Protein AF-A0A2Z6MH81-F1 (afdb_monomer_lite)

pLDDT: mean 72.58, std 14.64, range [44.16, 92.31]

Sequence (126 aa):
MNTMLGECQVLLHDFILQAQLSDTWIWRLDPVSGYSVRGAYQLLTSHPSDPLDAALDLIWHKQVPLKVSIFAWRLLRDRLPTKTNLAIRGIITSEAQALRGWMRRHGDGSTLIYFMQYLWFSLVIR

Organism: Trifolium subterraneum (NCBI:txid3900)

InterPro domains:
  IPR026960 Reverse transcriptase zinc-binding domain [PF13966] (35-94)

Foldseek 3Di:
DVPVVVVVCVVCVPPDDDVVDDDDDADPQDRPVGDDPVSVVCVVPVDDQDPVNVVLCVLPDPLHPPVSSVVVVCVVVVNPPDPQSCVVVVNDDDPVVVVVVVCVVPPDPVPVVVVVVVVVVVRPPD

Secondary structure (DSSP, 8-state):
--HHHHHHHHHTTT----TTS------TT-TTT---HHHHHHHHH-S---HHHHHHHHHT-TTS-HHHHHHHHHHHTT-S--HHHHHHTTSS-STHHHHHHHHHHH--THHHHHHHHHHHHHHH--

Radius of gyration: 23.56 Å; chains: 1; bounding box: 48×25×71 Å

Structure (mmCIF, N/CA/C/O backbone):
data_AF-A0A2Z6MH81-F1
#
_entry.id   AF-A0A2Z6MH81-F1
#
loop_
_atom_site.group_PDB
_atom_site.id
_atom_site.type_symbol
_atom_site.label_atom_id
_atom_site.label_alt_id
_atom_site.label_comp_id
_atom_site.label_asym_id
_atom_site.label_entity_id
_atom_site.label_seq_id
_atom_site.pdbx_PDB_ins_code
_atom_site.Cartn_x
_atom_site.Cartn_y
_atom_site.Cartn_z
_atom_site.occupancy
_atom_site.B_iso_or_equiv
_atom_site.auth_seq_id
_atom_site.auth_comp_id
_atom_site.auth_asym_id
_atom_site.auth_atom_id
_atom_site.pdbx_PDB_model_num
ATOM 1 N N . MET A 1 1 ? 18.105 -9.583 25.198 1.00 51.94 1 MET A N 1
ATOM 2 C CA . MET A 1 1 ? 16.802 -9.585 25.900 1.00 51.94 1 MET A CA 1
ATOM 3 C C . MET A 1 1 ? 16.568 -8.307 26.716 1.00 51.94 1 MET A C 1
ATOM 5 O O . ME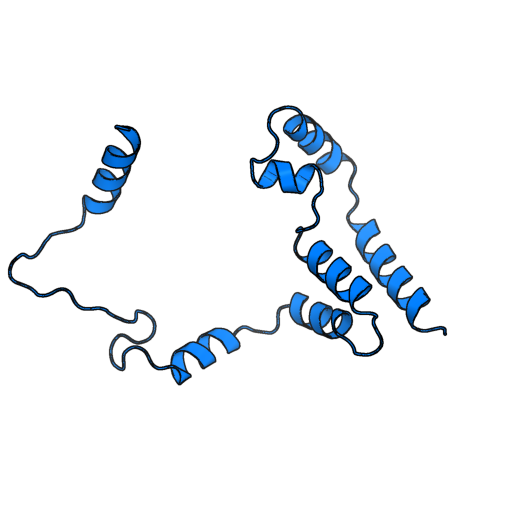T A 1 1 ? 15.437 -7.855 26.745 1.00 51.94 1 MET A O 1
ATOM 9 N N . ASN A 1 2 ? 17.604 -7.663 27.279 1.00 58.44 2 ASN A N 1
ATOM 10 C CA . ASN A 1 2 ? 17.464 -6.406 28.046 1.00 58.44 2 ASN A CA 1
ATOM 11 C C . ASN A 1 2 ? 17.321 -5.114 27.210 1.00 58.44 2 ASN A C 1
ATOM 13 O O . ASN A 1 2 ? 16.940 -4.085 27.752 1.00 58.44 2 ASN A O 1
ATOM 17 N N . THR A 1 3 ? 17.606 -5.143 25.905 1.00 64.75 3 THR A N 1
ATOM 18 C CA . THR A 1 3 ? 17.544 -3.958 25.025 1.00 64.75 3 THR A CA 1
ATOM 19 C C . THR A 1 3 ? 16.115 -3.496 24.737 1.00 64.75 3 THR A C 1
ATOM 21 O O . THR A 1 3 ? 15.828 -2.310 24.844 1.00 64.75 3 THR A O 1
ATOM 24 N N . MET A 1 4 ? 15.195 -4.428 24.473 1.00 68.44 4 MET A N 1
ATOM 25 C CA . MET A 1 4 ? 13.793 -4.095 24.168 1.00 68.44 4 MET A CA 1
ATOM 26 C C . MET A 1 4 ? 13.067 -3.471 25.370 1.00 68.44 4 MET A C 1
ATOM 28 O O . MET A 1 4 ? 12.189 -2.634 25.198 1.00 68.44 4 MET A O 1
ATOM 32 N N . LEU A 1 5 ? 13.451 -3.848 26.596 1.00 71.81 5 LEU A N 1
ATOM 33 C CA . LEU A 1 5 ? 12.865 -3.292 27.818 1.00 71.81 5 LEU A CA 1
ATOM 34 C C . LEU A 1 5 ? 13.245 -1.814 28.005 1.00 71.81 5 LEU A C 1
ATOM 36 O O . LEU A 1 5 ? 12.391 -1.010 28.366 1.00 71.81 5 LEU A O 1
ATOM 40 N N . GLY A 1 6 ? 14.499 -1.454 27.703 1.00 77.75 6 GLY A N 1
ATOM 41 C CA . GLY A 1 6 ? 14.964 -0.066 27.752 1.00 77.75 6 GLY A CA 1
ATOM 42 C C . GLY A 1 6 ? 14.290 0.821 26.703 1.00 77.75 6 GLY A C 1
ATOM 43 O O . GLY A 1 6 ? 13.904 1.945 27.006 1.00 77.75 6 GLY A O 1
ATOM 44 N N . GLU A 1 7 ? 14.070 0.298 25.494 1.00 76.75 7 GLU A N 1
ATOM 45 C CA . GLU A 1 7 ? 13.350 1.012 24.429 1.00 76.75 7 GLU A CA 1
ATOM 46 C C . GLU A 1 7 ? 11.884 1.277 24.805 1.00 76.75 7 GLU A C 1
ATOM 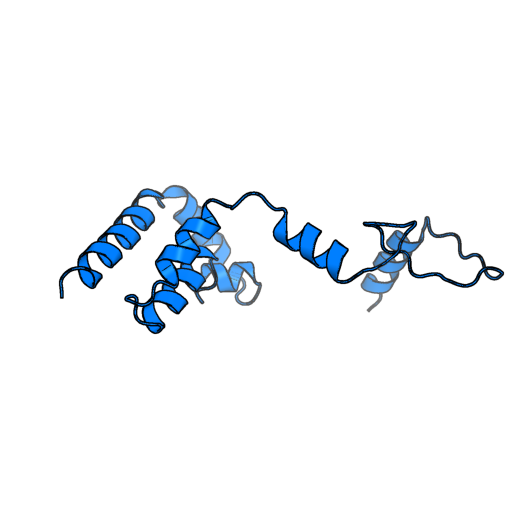48 O O . GLU A 1 7 ? 11.400 2.399 24.654 1.00 76.75 7 GLU A O 1
ATOM 53 N N . CYS A 1 8 ? 11.189 0.286 25.377 1.00 72.81 8 CYS A N 1
ATOM 54 C CA . CYS A 1 8 ? 9.826 0.472 25.881 1.00 72.81 8 CYS A CA 1
ATOM 55 C C . CYS A 1 8 ? 9.757 1.511 27.009 1.00 72.81 8 CYS A C 1
ATOM 57 O O . CYS A 1 8 ? 8.812 2.294 27.069 1.00 72.81 8 CYS A O 1
ATOM 59 N N . GLN A 1 9 ? 10.759 1.544 27.890 1.00 76.06 9 GLN A N 1
ATOM 60 C CA . GLN A 1 9 ? 10.807 2.478 29.014 1.00 76.06 9 GLN A CA 1
ATOM 61 C C . GLN A 1 9 ? 10.965 3.936 28.554 1.00 76.06 9 GLN A C 1
ATOM 63 O O . GLN A 1 9 ? 10.364 4.827 29.147 1.00 76.06 9 GLN A O 1
ATOM 68 N N . VAL A 1 10 ? 11.706 4.175 27.467 1.00 81.19 10 VAL A N 1
ATOM 69 C CA . VAL A 1 10 ? 11.809 5.503 26.835 1.00 81.19 10 VAL A CA 1
ATOM 70 C C . VAL A 1 10 ? 10.479 5.920 26.204 1.00 81.19 10 VAL A C 1
ATOM 72 O O . VAL A 1 10 ? 10.062 7.062 26.364 1.00 81.19 10 VAL A O 1
ATOM 75 N N . LEU A 1 11 ? 9.783 5.003 25.526 1.00 78.25 11 LEU A N 1
ATOM 76 C CA . LEU A 1 11 ? 8.504 5.304 24.867 1.00 78.25 11 LEU A CA 1
ATOM 77 C C . LEU A 1 11 ? 7.368 5.616 25.851 1.00 78.25 11 LEU A C 1
ATOM 79 O O . LEU A 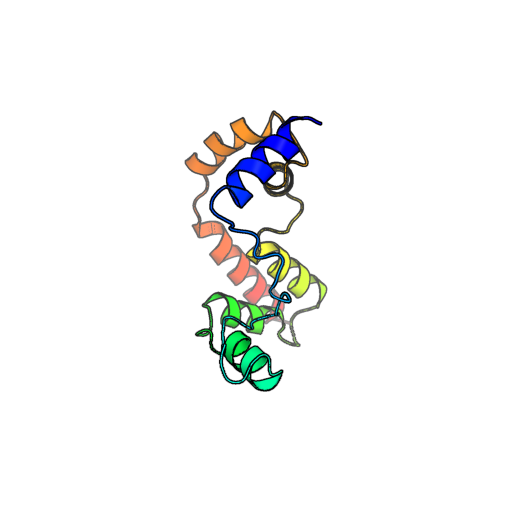1 11 ? 6.442 6.344 25.501 1.00 78.25 11 LEU A O 1
ATOM 83 N N . LEU A 1 12 ? 7.430 5.066 27.064 1.00 79.38 12 LEU A N 1
ATOM 84 C CA . LEU A 1 12 ? 6.408 5.238 28.100 1.00 79.38 12 LEU A CA 1
ATOM 85 C C . LEU A 1 12 ? 6.755 6.321 29.128 1.00 79.38 12 LEU A C 1
ATOM 87 O O . LEU A 1 12 ? 5.956 6.561 30.029 1.00 79.38 12 LEU A O 1
ATOM 91 N N . HIS A 1 13 ? 7.913 6.978 29.005 1.00 78.25 13 HIS A N 1
ATOM 92 C CA . HIS A 1 13 ? 8.393 7.957 29.984 1.00 78.25 13 HIS A CA 1
ATOM 93 C C . HIS A 1 13 ? 7.400 9.112 30.210 1.00 78.25 13 HIS A C 1
ATOM 95 O O . HIS A 1 13 ? 7.220 9.563 31.339 1.00 78.25 13 HIS A O 1
ATOM 101 N N . ASP A 1 14 ? 6.701 9.530 29.153 1.00 79.56 14 ASP A N 1
ATOM 102 C CA . ASP A 1 14 ? 5.743 10.639 29.202 1.00 79.56 14 ASP A CA 1
ATOM 103 C C . ASP A 1 14 ? 4.283 10.160 29.342 1.00 79.56 14 ASP A C 1
ATOM 105 O O . ASP A 1 14 ? 3.345 10.958 29.290 1.00 79.56 14 ASP A O 1
ATOM 109 N N . PHE A 1 15 ? 4.065 8.851 29.516 1.00 78.12 15 PHE A N 1
ATOM 110 C CA . PHE A 1 15 ? 2.733 8.272 29.646 1.00 78.12 15 PHE A CA 1
ATOM 111 C C . PHE A 1 15 ? 2.321 8.180 31.119 1.00 78.12 15 PHE A C 1
ATOM 113 O O . PHE A 1 15 ? 2.825 7.357 31.882 1.00 78.12 15 PHE A O 1
ATOM 120 N N . ILE A 1 16 ? 1.364 9.010 31.530 1.00 78.31 16 ILE A N 1
ATOM 121 C CA . ILE A 1 16 ? 0.797 8.965 32.882 1.00 78.31 16 ILE A CA 1
ATOM 122 C C . ILE A 1 16 ? -0.374 7.975 32.888 1.00 78.31 16 ILE A C 1
ATOM 124 O O . ILE A 1 16 ? -1.448 8.266 32.366 1.00 78.31 16 ILE A O 1
ATOM 128 N N . LEU A 1 17 ? -0.176 6.807 33.504 1.00 76.25 17 LEU A N 1
ATOM 129 C CA . LEU A 1 17 ? -1.236 5.816 33.719 1.00 76.25 17 LEU A CA 1
ATOM 130 C C . LEU A 1 17 ? -2.264 6.339 34.730 1.00 76.25 17 LEU A C 1
ATOM 132 O O . LEU A 1 17 ? -1.958 6.537 35.906 1.00 76.25 17 LEU A O 1
ATOM 136 N N . GLN A 1 18 ? -3.506 6.519 34.287 1.00 81.06 18 GLN A N 1
ATOM 137 C CA . GLN A 1 18 ? -4.616 6.923 35.147 1.00 81.06 18 GLN A CA 1
ATOM 138 C C . GLN A 1 18 ? -5.443 5.695 35.542 1.00 81.06 18 GLN A C 1
ATOM 140 O O . GLN A 1 18 ? -6.405 5.343 34.873 1.00 81.06 18 GLN A O 1
ATOM 145 N N . ALA A 1 19 ? -5.096 5.058 36.667 1.00 80.38 19 ALA A N 1
ATOM 146 C CA . ALA A 1 19 ? -5.710 3.801 37.129 1.00 80.38 19 ALA A CA 1
ATOM 147 C C . ALA A 1 19 ? -7.232 3.865 37.393 1.00 80.38 19 ALA A C 1
ATOM 149 O O . ALA A 1 19 ? -7.869 2.834 37.590 1.00 80.38 19 ALA A O 1
ATOM 150 N N . GLN A 1 20 ? -7.811 5.067 37.434 1.00 86.38 20 GLN A N 1
ATOM 151 C CA . GLN A 1 20 ? -9.238 5.299 37.679 1.00 86.38 20 GLN A CA 1
ATOM 152 C C . GLN A 1 20 ? -10.042 5.571 36.400 1.00 86.38 20 GLN A C 1
ATOM 154 O O . GLN A 1 20 ? -11.261 5.716 36.474 1.00 86.38 20 GLN A O 1
ATOM 159 N N . LEU A 1 21 ? -9.386 5.656 35.240 1.00 84.62 21 LEU A N 1
ATOM 160 C CA . LEU A 1 21 ? -10.035 5.902 33.958 1.00 84.62 21 LEU A CA 1
ATOM 161 C C . LEU A 1 21 ? -9.964 4.648 33.093 1.00 84.62 21 LEU A C 1
ATOM 163 O O . LEU A 1 21 ? -8.931 3.991 33.007 1.00 84.62 21 LEU A O 1
ATOM 167 N N . SER A 1 22 ? -11.086 4.314 32.459 1.00 86.44 22 SER A N 1
ATOM 168 C CA . SER A 1 22 ? -11.114 3.257 31.454 1.00 86.44 22 SER A CA 1
ATOM 169 C C . SER A 1 22 ? -10.449 3.757 30.179 1.00 86.44 22 SER A C 1
ATOM 171 O O . SER A 1 22 ? -10.765 4.851 29.703 1.00 86.44 22 SER A O 1
ATOM 173 N N . ASP A 1 23 ? -9.607 2.919 29.585 1.00 86.81 23 ASP A N 1
ATOM 174 C CA . ASP A 1 23 ? -9.051 3.180 28.264 1.00 86.81 23 ASP A CA 1
ATOM 175 C C . ASP A 1 23 ? -10.172 3.292 27.224 1.00 86.81 23 ASP A C 1
ATOM 177 O O . ASP A 1 23 ? -11.156 2.543 27.250 1.00 86.81 23 ASP A O 1
ATOM 181 N N . THR A 1 24 ? -10.018 4.235 26.295 1.00 84.31 24 THR A N 1
ATOM 182 C CA . THR A 1 24 ? -10.949 4.435 25.180 1.00 84.31 24 THR A CA 1
ATOM 183 C C . THR A 1 24 ? -10.197 4.481 23.857 1.00 84.31 24 THR A C 1
ATOM 185 O O . THR A 1 24 ? -9.131 5.083 23.733 1.00 84.31 24 THR A O 1
ATOM 188 N N . TRP A 1 25 ? -10.759 3.822 22.843 1.00 85.56 25 TRP A N 1
ATOM 189 C CA . TRP A 1 25 ? -10.221 3.850 21.488 1.00 85.56 25 TRP A CA 1
ATOM 190 C C . TRP A 1 25 ? -10.733 5.088 20.765 1.00 85.56 25 TRP A C 1
ATOM 192 O O . TRP A 1 25 ? -11.931 5.215 20.515 1.00 85.56 25 TRP A O 1
ATOM 202 N N . ILE A 1 26 ? -9.820 5.985 20.400 1.00 89.31 26 ILE A N 1
ATOM 203 C CA . ILE A 1 26 ? -10.154 7.202 19.660 1.00 89.31 26 ILE A CA 1
ATOM 204 C C . ILE A 1 26 ? -9.677 7.055 18.221 1.00 89.31 26 ILE A C 1
ATOM 206 O O . ILE A 1 26 ? -8.496 6.823 17.946 1.00 89.31 26 ILE A O 1
ATOM 210 N N . TRP A 1 27 ? -10.598 7.245 17.280 1.00 91.25 27 TRP A N 1
ATOM 211 C CA . TRP A 1 27 ? -10.244 7.385 15.877 1.00 91.25 27 TRP A CA 1
ATOM 212 C C . TRP A 1 27 ? -9.680 8.787 15.639 1.00 91.25 27 TRP A C 1
ATOM 214 O O . TRP A 1 27 ? -10.420 9.761 15.576 1.00 91.25 27 TRP A O 1
ATOM 224 N N . ARG A 1 28 ? -8.354 8.914 15.516 1.00 86.88 28 ARG A N 1
ATOM 225 C CA . ARG A 1 28 ? -7.678 10.227 15.423 1.00 86.88 28 ARG A CA 1
ATOM 226 C C . ARG A 1 28 ? -8.140 11.100 14.253 1.00 86.88 28 ARG A C 1
ATOM 228 O O . ARG A 1 28 ? -7.969 12.312 14.311 1.00 86.88 28 ARG A O 1
ATOM 235 N N . LEU A 1 29 ? -8.668 10.487 13.197 1.00 85.00 29 LEU A N 1
ATOM 236 C CA . LEU A 1 29 ? -9.121 11.188 11.994 1.00 85.00 29 LEU A CA 1
ATOM 237 C C . LEU A 1 29 ? -10.496 11.845 12.182 1.00 85.00 29 LEU A C 1
ATOM 239 O O . LEU A 1 29 ? -10.789 12.818 11.499 1.00 85.00 29 LEU A O 1
ATOM 243 N N . ASP A 1 30 ? -11.312 11.334 13.106 1.00 87.06 30 ASP A N 1
ATOM 244 C CA . ASP A 1 30 ? -12.538 11.986 13.561 1.00 87.06 30 ASP A CA 1
ATOM 245 C C . ASP A 1 30 ? -12.811 11.594 15.025 1.00 87.06 30 ASP A C 1
ATOM 247 O O . ASP A 1 30 ? -13.462 10.580 15.296 1.00 87.06 30 ASP A O 1
ATOM 251 N N . PRO A 1 31 ? -12.287 12.373 15.988 1.00 86.44 31 PRO A N 1
ATOM 252 C CA . PRO A 1 31 ? -12.443 12.078 17.409 1.00 86.44 31 PRO A CA 1
ATOM 253 C C . PRO A 1 31 ? -13.883 12.217 17.918 1.00 86.44 31 PRO A C 1
ATOM 255 O O . PRO A 1 31 ? -14.174 11.749 19.014 1.00 86.44 31 PRO A O 1
ATOM 258 N N . VAL A 1 32 ? -14.761 12.890 17.161 1.00 87.38 32 VAL A N 1
ATOM 259 C CA . VAL A 1 32 ? -16.122 13.235 17.592 1.00 87.38 32 VAL A CA 1
ATOM 260 C C . VAL A 1 32 ? -17.126 12.218 17.066 1.00 87.38 32 VAL A C 1
ATOM 262 O O . VAL A 1 32 ? -17.924 11.695 17.839 1.00 87.38 32 VAL A O 1
ATOM 265 N N . SER A 1 33 ? -17.092 11.920 15.763 1.00 87.25 33 SER A N 1
ATOM 266 C CA . SER A 1 33 ? -17.987 10.927 15.157 1.00 87.25 33 SER A CA 1
ATOM 267 C C . SER A 1 33 ? -17.430 9.499 15.225 1.00 87.25 33 SER A C 1
ATOM 269 O O . SER A 1 33 ? -18.179 8.531 15.086 1.00 87.25 33 SER A O 1
ATOM 271 N N . GLY A 1 34 ? -16.130 9.359 15.505 1.00 90.44 34 GLY A N 1
ATOM 272 C CA . GLY A 1 34 ? -15.446 8.082 15.640 1.00 90.44 34 GLY A CA 1
ATOM 273 C C . GLY A 1 34 ? -15.105 7.433 14.299 1.00 90.44 34 GLY A C 1
ATOM 274 O O . GLY A 1 34 ? -15.036 8.064 13.242 1.00 90.44 34 GLY A O 1
ATOM 275 N N . TYR A 1 35 ? -14.841 6.127 14.338 1.00 89.50 35 TYR A N 1
ATOM 276 C CA . TYR A 1 35 ? -14.572 5.366 13.124 1.00 89.50 35 TYR A CA 1
ATOM 277 C C . TYR A 1 35 ? -15.866 5.146 12.333 1.00 89.50 35 TYR A C 1
ATOM 279 O O . TYR A 1 35 ? -16.821 4.551 12.828 1.00 89.50 35 TYR A O 1
ATOM 287 N N . SER A 1 36 ? -15.856 5.531 11.058 1.00 92.31 36 SER A N 1
ATOM 288 C CA . SER A 1 36 ? -16.857 5.098 10.089 1.00 92.31 36 SER A CA 1
ATOM 289 C C . SER A 1 36 ? -16.177 4.550 8.839 1.00 92.31 36 SER A C 1
ATOM 291 O O . SER A 1 36 ? -15.183 5.098 8.357 1.00 92.31 36 SER A O 1
ATOM 293 N N . VAL A 1 37 ? -16.747 3.483 8.271 1.00 90.69 37 VAL A N 1
ATOM 294 C CA . VAL A 1 37 ? -16.251 2.876 7.023 1.00 90.69 37 VAL A CA 1
ATOM 295 C C . VAL A 1 37 ? -16.225 3.910 5.896 1.00 90.69 37 VAL A C 1
ATOM 297 O O . VAL A 1 37 ? -15.258 3.989 5.144 1.00 90.69 37 VAL A O 1
ATOM 300 N N . ARG A 1 38 ? -17.263 4.751 5.818 1.00 90.69 38 ARG A N 1
ATOM 301 C CA . ARG A 1 38 ? -17.372 5.822 4.824 1.00 90.69 38 ARG A CA 1
ATOM 302 C C . ARG A 1 38 ? -16.252 6.855 4.966 1.00 90.69 38 ARG A C 1
ATOM 304 O O . ARG A 1 38 ? -15.614 7.166 3.967 1.00 90.69 38 ARG A O 1
ATOM 311 N N . GLY A 1 39 ? -16.012 7.366 6.176 1.00 88.00 39 GLY A N 1
ATOM 312 C CA . GLY A 1 39 ? -14.961 8.357 6.423 1.00 88.00 39 GLY A CA 1
ATOM 313 C C . GLY A 1 39 ? -13.565 7.791 6.165 1.00 88.00 39 GLY A C 1
ATOM 314 O O . GLY A 1 39 ? -12.749 8.432 5.508 1.00 88.00 39 GLY A O 1
ATOM 315 N N . ALA A 1 40 ? -13.312 6.549 6.590 1.00 89.94 40 ALA A N 1
ATOM 316 C CA . ALA A 1 40 ? -12.056 5.860 6.306 1.00 89.94 40 ALA A CA 1
ATOM 317 C C . ALA A 1 40 ? -11.833 5.677 4.797 1.00 89.94 40 ALA A C 1
ATOM 319 O O . ALA A 1 40 ? -10.748 5.966 4.298 1.00 89.94 40 ALA A O 1
ATOM 320 N N . TYR A 1 41 ? -12.861 5.243 4.061 1.00 88.81 41 TYR A N 1
ATOM 321 C CA . TYR A 1 41 ? -12.764 5.059 2.615 1.00 88.81 41 TYR A CA 1
ATOM 322 C C . TYR A 1 41 ? -12.483 6.380 1.898 1.00 88.81 41 TYR A C 1
ATOM 324 O O . TYR A 1 41 ? -11.556 6.451 1.099 1.00 88.81 41 TYR A O 1
ATOM 332 N N . GLN A 1 42 ? -13.213 7.444 2.246 1.00 87.19 42 GLN A N 1
ATOM 333 C CA . GLN A 1 42 ? -13.004 8.776 1.679 1.00 87.19 42 GLN A CA 1
ATOM 334 C C . GLN A 1 42 ? -11.563 9.259 1.871 1.00 87.19 42 GLN A C 1
ATOM 336 O O . GLN A 1 42 ? -10.954 9.692 0.899 1.00 87.19 42 GLN A O 1
ATOM 341 N N . LEU A 1 43 ? -10.999 9.110 3.074 1.00 84.62 43 LEU A N 1
ATOM 342 C CA . LEU A 1 43 ? -9.611 9.482 3.378 1.00 84.62 43 LEU A CA 1
ATOM 343 C C . LEU A 1 43 ? -8.578 8.660 2.597 1.00 84.62 43 LEU A C 1
ATOM 345 O O . LEU A 1 43 ? -7.554 9.187 2.163 1.00 84.62 43 LEU A O 1
ATOM 349 N N . LEU A 1 44 ? -8.834 7.365 2.406 1.00 83.56 44 LEU A N 1
ATOM 350 C CA . LEU A 1 44 ? -7.957 6.508 1.607 1.00 83.56 44 LEU A CA 1
ATOM 351 C C . LEU A 1 44 ? -7.983 6.904 0.127 1.00 83.56 44 LEU A C 1
ATOM 353 O O . LEU A 1 44 ? -6.951 6.861 -0.534 1.00 83.56 44 LEU A O 1
ATOM 357 N N . THR A 1 45 ? -9.143 7.322 -0.379 1.00 81.38 45 THR A N 1
ATOM 358 C CA . THR A 1 45 ? -9.335 7.681 -1.792 1.00 81.38 45 THR A CA 1
ATOM 359 C C . THR A 1 45 ? -9.109 9.159 -2.114 1.00 81.38 45 THR A C 1
ATOM 361 O O . THR A 1 45 ? -9.084 9.515 -3.284 1.00 81.38 45 THR A O 1
ATOM 364 N N . SER A 1 46 ? -8.950 10.036 -1.117 1.00 78.44 46 SER A N 1
ATOM 365 C CA . SER A 1 46 ? -8.822 11.487 -1.329 1.00 78.44 46 SER A CA 1
ATOM 366 C C . SER A 1 46 ? -7.433 11.938 -1.788 1.00 78.44 46 SER A C 1
ATOM 368 O O . SER A 1 46 ? -7.210 13.139 -1.935 1.00 78.44 46 SER A O 1
ATOM 370 N N . HIS A 1 47 ? -6.479 11.020 -1.958 1.00 68.44 47 HIS A N 1
ATOM 371 C CA . HIS A 1 47 ? -5.140 11.381 -2.413 1.00 68.44 47 HIS A CA 1
ATOM 372 C C . HIS A 1 47 ? -5.186 11.820 -3.885 1.00 68.44 47 HIS A C 1
ATOM 374 O O . HIS A 1 47 ? -5.840 11.158 -4.693 1.00 68.44 47 HIS A O 1
ATOM 380 N N . PRO A 1 48 ? -4.520 12.932 -4.252 1.00 61.31 48 PRO A N 1
ATOM 381 C CA . PRO A 1 48 ? -4.388 13.309 -5.650 1.00 61.31 48 PRO A CA 1
ATOM 382 C C . PRO A 1 48 ? -3.660 12.183 -6.380 1.00 61.31 48 PRO A C 1
ATOM 384 O O . PRO A 1 48 ? -2.646 11.699 -5.879 1.00 61.31 48 PRO A O 1
ATOM 387 N N . SER A 1 49 ? -4.212 11.781 -7.529 1.00 60.84 49 SER A N 1
ATOM 388 C CA . SER A 1 49 ? -3.671 10.731 -8.394 1.00 60.84 49 SER A CA 1
ATOM 389 C C . SER A 1 49 ? -2.159 10.905 -8.522 1.00 60.84 49 SER A C 1
ATOM 391 O O . SER A 1 49 ? -1.684 11.895 -9.084 1.00 60.84 49 SER A O 1
ATOM 393 N N . ASP A 1 50 ? -1.411 9.973 -7.937 1.00 65.00 50 ASP A N 1
ATOM 394 C CA . ASP A 1 50 ? 0.043 9.954 -8.046 1.00 65.00 50 ASP A CA 1
ATOM 395 C C . ASP A 1 50 ? 0.363 9.739 -9.539 1.00 65.00 50 ASP A C 1
ATOM 397 O O . ASP A 1 50 ? -0.347 8.978 -10.202 1.00 65.00 50 ASP A O 1
ATOM 401 N N . PRO A 1 51 ? 1.402 10.358 -10.124 1.00 63.50 51 PRO A N 1
ATOM 402 C CA . PRO A 1 51 ? 1.941 9.931 -11.418 1.00 63.50 51 PRO A CA 1
ATOM 403 C C . PRO A 1 51 ? 2.074 8.402 -11.564 1.00 63.50 51 PRO A C 1
ATOM 405 O O . PRO A 1 51 ? 1.963 7.867 -12.670 1.00 63.50 51 PRO A O 1
ATOM 408 N N . LEU A 1 52 ? 2.273 7.689 -10.449 1.00 65.62 52 LEU A N 1
ATOM 409 C CA . LEU A 1 52 ? 2.249 6.233 -10.396 1.00 65.62 52 LEU A CA 1
ATOM 410 C C . LEU A 1 52 ? 0.884 5.619 -10.760 1.00 65.62 52 LEU A C 1
ATOM 412 O O . LEU A 1 52 ? 0.870 4.577 -11.408 1.00 65.62 52 LEU A O 1
ATOM 416 N N . ASP A 1 53 ? -0.242 6.241 -10.413 1.00 70.19 53 ASP A N 1
ATOM 417 C CA . ASP A 1 53 ? -1.589 5.730 -10.712 1.00 70.19 53 ASP A CA 1
ATOM 418 C C . ASP A 1 53 ? -1.853 5.669 -12.221 1.00 70.19 53 ASP A C 1
ATOM 420 O O . ASP A 1 53 ? -2.316 4.648 -12.726 1.00 70.19 53 ASP A O 1
ATOM 424 N N . ALA A 1 54 ? -1.441 6.693 -12.975 1.00 70.56 54 ALA A N 1
ATOM 425 C CA . ALA A 1 54 ? -1.550 6.680 -14.437 1.00 70.56 54 ALA A CA 1
ATOM 426 C C . ALA A 1 54 ? -0.703 5.559 -15.074 1.00 70.56 54 ALA A C 1
ATOM 428 O O . ALA A 1 54 ? -1.111 4.923 -16.050 1.00 70.56 54 ALA A O 1
ATOM 429 N N . ALA A 1 55 ? 0.476 5.278 -14.508 1.00 71.75 55 ALA A N 1
ATOM 430 C CA . ALA A 1 55 ? 1.304 4.155 -14.940 1.00 71.75 55 ALA A CA 1
ATOM 431 C C . ALA A 1 55 ? 0.675 2.799 -14.569 1.00 71.75 55 ALA A C 1
ATOM 433 O O . ALA A 1 55 ? 0.799 1.837 -15.330 1.00 71.75 55 ALA A O 1
ATOM 434 N N . LEU A 1 56 ? -0.019 2.707 -13.429 1.00 77.62 56 LEU A N 1
ATOM 435 C CA . LEU A 1 56 ? -0.741 1.504 -13.015 1.00 77.62 56 LEU A CA 1
ATOM 436 C C . LEU A 1 56 ? -1.908 1.196 -13.959 1.00 77.62 56 LEU A C 1
ATOM 438 O O . LEU A 1 56 ? -2.053 0.040 -14.357 1.00 77.62 56 LEU A O 1
ATOM 442 N N . ASP A 1 57 ? -2.672 2.201 -14.384 1.00 80.56 57 ASP A N 1
ATOM 443 C CA . ASP A 1 57 ? -3.769 2.017 -15.342 1.00 80.56 57 ASP A CA 1
ATOM 444 C C . ASP A 1 57 ? -3.281 1.442 -16.680 1.00 80.56 57 ASP A C 1
ATOM 446 O O . ASP A 1 57 ? -3.898 0.532 -17.243 1.00 80.56 57 ASP A O 1
ATOM 450 N N . LEU A 1 58 ? -2.120 1.901 -17.162 1.00 80.81 58 LEU A N 1
ATOM 451 C CA . LEU A 1 58 ? -1.492 1.361 -18.369 1.00 80.81 58 LEU A CA 1
ATOM 452 C C . LEU A 1 58 ? -1.006 -0.085 -18.168 1.00 80.81 58 LEU A C 1
ATOM 454 O O . LEU A 1 58 ? -1.175 -0.932 -19.046 1.00 80.81 58 LEU A O 1
ATOM 458 N N . ILE A 1 59 ? -0.418 -0.383 -17.006 1.00 86.38 59 ILE A N 1
ATOM 459 C CA . ILE A 1 59 ? 0.104 -1.714 -16.660 1.00 86.38 59 ILE A CA 1
ATOM 460 C C . ILE A 1 59 ? -1.011 -2.757 -16.583 1.00 86.38 59 ILE A C 1
ATOM 462 O O . ILE A 1 59 ? -0.809 -3.898 -17.004 1.00 86.38 59 ILE A O 1
ATOM 466 N N . TRP A 1 60 ? -2.171 -2.388 -16.045 1.00 87.06 60 TRP A N 1
ATOM 467 C CA . TRP A 1 60 ? -3.312 -3.289 -15.860 1.00 87.06 60 TRP A CA 1
ATOM 468 C C . TRP A 1 60 ? -4.296 -3.283 -17.035 1.00 87.06 60 TRP A C 1
ATOM 470 O O . TRP A 1 60 ? -5.369 -3.885 -16.949 1.00 87.06 60 TRP A O 1
ATOM 480 N N . HIS A 1 61 ? -3.937 -2.646 -18.152 1.00 88.38 61 HIS A N 1
ATOM 481 C CA . HIS A 1 61 ? -4.769 -2.614 -19.345 1.00 88.38 61 HIS A CA 1
ATOM 482 C C . HIS A 1 61 ? -5.040 -4.028 -19.892 1.00 88.38 61 HIS A C 1
ATOM 484 O O . HIS A 1 61 ? -4.145 -4.867 -19.961 1.00 88.38 61 HIS A O 1
ATOM 490 N N . LYS A 1 62 ? -6.272 -4.289 -20.354 1.00 84.75 62 LYS A N 1
ATOM 491 C CA . LYS A 1 62 ? -6.738 -5.634 -20.764 1.00 84.75 62 LYS A CA 1
ATOM 492 C C . LYS A 1 62 ? -5.926 -6.278 -21.896 1.00 84.75 62 LYS A C 1
ATOM 494 O O . LYS A 1 62 ? -5.951 -7.495 -22.040 1.00 84.75 62 LYS A O 1
ATOM 499 N N . GLN A 1 63 ? -5.251 -5.469 -22.710 1.00 88.00 63 GLN A N 1
ATOM 500 C CA . GLN A 1 63 ? -4.399 -5.944 -23.808 1.00 88.00 63 GLN A CA 1
ATOM 501 C C . GLN A 1 63 ? -2.992 -6.346 -23.338 1.00 88.00 63 GLN A C 1
ATOM 503 O O . GLN A 1 63 ? -2.270 -7.014 -24.072 1.00 88.00 63 GLN A O 1
ATOM 508 N N . VAL A 1 64 ? -2.594 -5.969 -22.120 1.00 85.25 64 VAL A N 1
ATOM 509 C CA . VAL A 1 64 ? -1.303 -6.347 -21.547 1.00 85.25 64 VAL A CA 1
ATOM 510 C C . VAL A 1 64 ? -1.439 -7.738 -20.920 1.00 85.25 64 VAL A C 1
ATOM 512 O O . VAL A 1 64 ? -2.273 -7.943 -20.037 1.00 85.25 64 VAL A O 1
ATOM 515 N N . PRO A 1 65 ? -0.625 -8.727 -21.331 1.00 92.25 65 PRO A N 1
ATOM 516 C CA . PRO A 1 65 ? -0.637 -10.035 -20.697 1.00 92.25 65 PRO A CA 1
ATOM 517 C C . PRO A 1 65 ? -0.302 -9.931 -19.205 1.00 92.25 65 PRO A C 1
ATOM 519 O O . PRO A 1 65 ? 0.678 -9.293 -18.826 1.00 92.25 65 PRO A O 1
ATOM 522 N N . LEU A 1 66 ? -1.037 -10.656 -18.358 1.00 89.00 66 LEU A N 1
ATOM 523 C CA . LEU A 1 66 ? -0.916 -10.578 -16.894 1.00 89.00 66 LEU A CA 1
ATOM 524 C C . LEU A 1 66 ? 0.523 -10.760 -16.370 1.00 89.00 66 LEU A C 1
ATOM 526 O O . LEU A 1 66 ? 0.927 -10.126 -15.396 1.00 89.00 66 LEU A O 1
ATOM 530 N N . LYS A 1 67 ? 1.326 -11.610 -17.026 1.00 86.81 67 LYS A N 1
ATOM 531 C CA . LYS A 1 67 ? 2.744 -11.810 -16.676 1.00 86.81 67 LYS A CA 1
ATOM 532 C C . LYS A 1 67 ? 3.560 -10.519 -16.809 1.00 86.81 67 LYS A C 1
ATOM 534 O O . LYS A 1 67 ? 4.412 -10.257 -15.962 1.00 86.81 67 LYS A O 1
ATOM 539 N N . VAL A 1 68 ? 3.283 -9.724 -17.842 1.00 87.38 68 VAL A N 1
ATOM 540 C CA . VAL A 1 68 ? 3.930 -8.431 -18.096 1.00 87.38 68 VAL A CA 1
ATOM 541 C C . VAL A 1 68 ? 3.459 -7.410 -17.066 1.00 87.38 68 VAL A C 1
ATOM 543 O O . VAL A 1 68 ? 4.297 -6.745 -16.462 1.00 87.38 68 VAL A O 1
ATOM 546 N N . SER A 1 69 ? 2.155 -7.363 -16.772 1.00 89.38 69 SER A N 1
ATOM 547 C CA . SER A 1 69 ? 1.597 -6.456 -15.762 1.00 89.38 69 SER A CA 1
ATOM 548 C C . SER A 1 69 ? 2.215 -6.679 -14.380 1.00 89.38 69 SER A C 1
ATOM 550 O O . SER A 1 69 ? 2.694 -5.748 -13.735 1.00 89.38 69 SER A O 1
ATOM 552 N N . ILE A 1 70 ? 2.288 -7.942 -13.943 1.00 87.31 70 ILE A N 1
ATOM 553 C CA . ILE A 1 70 ? 2.892 -8.314 -12.656 1.00 87.31 70 ILE A CA 1
ATOM 554 C C . ILE A 1 70 ? 4.381 -7.947 -12.621 1.00 87.31 70 ILE A C 1
ATOM 556 O O . ILE A 1 70 ? 4.875 -7.482 -11.591 1.00 87.31 70 ILE A O 1
ATOM 560 N N . PHE A 1 71 ? 5.109 -8.162 -13.720 1.00 87.62 71 PHE A N 1
ATOM 561 C CA . PHE A 1 71 ? 6.523 -7.804 -13.806 1.00 87.62 71 PHE A CA 1
ATOM 562 C C . PHE A 1 71 ? 6.730 -6.286 -13.715 1.00 87.62 71 PHE A C 1
ATOM 564 O O . PHE A 1 71 ? 7.512 -5.838 -12.878 1.00 87.62 71 PHE A O 1
ATOM 571 N N . ALA A 1 72 ? 5.989 -5.501 -14.501 1.00 86.88 72 ALA A N 1
ATOM 572 C CA . ALA A 1 72 ? 6.068 -4.042 -14.504 1.00 86.88 72 ALA A CA 1
ATOM 573 C C . ALA A 1 72 ? 5.679 -3.442 -13.142 1.00 86.88 72 ALA A C 1
ATOM 575 O O . ALA A 1 72 ? 6.408 -2.607 -12.611 1.00 86.88 72 ALA A O 1
ATOM 576 N N . TRP A 1 73 ? 4.611 -3.941 -12.508 1.00 86.69 73 TRP A N 1
ATOM 577 C CA . TRP A 1 73 ? 4.220 -3.532 -11.154 1.00 86.69 73 TRP A CA 1
ATOM 578 C C . TRP A 1 73 ? 5.317 -3.812 -10.118 1.00 86.69 73 TRP A C 1
ATOM 580 O O . TRP A 1 73 ? 5.611 -2.974 -9.262 1.00 86.69 73 TRP A O 1
ATOM 590 N N . ARG A 1 74 ? 5.961 -4.986 -10.191 1.00 86.06 74 ARG A N 1
ATOM 591 C CA . ARG A 1 74 ? 7.094 -5.307 -9.309 1.00 86.06 74 ARG A CA 1
ATOM 592 C C . ARG A 1 74 ? 8.303 -4.426 -9.590 1.00 86.06 74 ARG A C 1
ATOM 594 O O . ARG A 1 74 ? 9.005 -4.096 -8.639 1.00 86.06 74 ARG A O 1
ATOM 601 N N . LEU A 1 75 ? 8.546 -4.066 -10.848 1.00 84.81 75 LEU A N 1
ATOM 602 C CA . LEU A 1 75 ? 9.652 -3.195 -11.229 1.00 84.81 75 LEU A CA 1
ATOM 603 C C . LEU A 1 75 ? 9.445 -1.773 -10.695 1.00 84.81 75 LEU A C 1
ATOM 605 O O . LEU A 1 75 ? 10.320 -1.271 -9.999 1.00 84.81 75 LEU A O 1
ATOM 609 N N . LEU A 1 76 ? 8.277 -1.167 -10.933 1.00 81.62 76 LEU A N 1
ATOM 610 C CA . LEU A 1 76 ? 7.968 0.197 -10.478 1.00 81.62 76 LEU A CA 1
ATOM 611 C C . LEU A 1 76 ? 8.036 0.357 -8.955 1.00 81.62 76 LEU A C 1
ATOM 613 O O . LEU A 1 76 ? 8.348 1.431 -8.456 1.00 81.62 76 LEU A O 1
ATOM 617 N N . ARG A 1 77 ? 7.757 -0.712 -8.204 1.00 79.69 77 ARG A N 1
ATOM 618 C CA . ARG A 1 77 ? 7.803 -0.701 -6.735 1.00 79.69 77 ARG A CA 1
ATOM 619 C C . ARG A 1 77 ? 9.138 -1.158 -6.148 1.00 79.69 77 ARG A C 1
ATOM 621 O O . ARG A 1 77 ? 9.202 -1.375 -4.938 1.00 79.69 77 ARG A O 1
ATOM 628 N N . ASP A 1 78 ? 10.145 -1.388 -6.988 1.00 79.31 78 ASP A N 1
ATOM 629 C CA . ASP A 1 78 ? 11.443 -1.952 -6.605 1.00 79.31 78 ASP A CA 1
ATOM 630 C C . ASP A 1 78 ? 11.292 -3.237 -5.757 1.00 79.31 78 ASP A C 1
ATOM 632 O O . ASP A 1 78 ? 11.845 -3.427 -4.674 1.00 79.31 78 ASP A O 1
ATOM 636 N N . ARG A 1 79 ? 10.412 -4.135 -6.218 1.00 79.44 79 ARG A N 1
ATOM 637 C CA . ARG A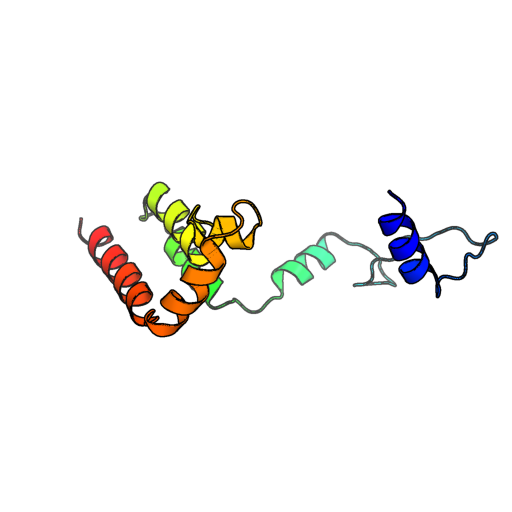 1 79 ? 10.076 -5.408 -5.552 1.00 79.44 79 ARG A CA 1
ATOM 638 C C . ARG A 1 79 ? 10.547 -6.634 -6.319 1.00 79.44 79 ARG A C 1
ATOM 640 O O . ARG A 1 79 ? 10.179 -7.751 -5.951 1.00 79.44 79 ARG A O 1
ATOM 647 N N . LEU A 1 80 ? 11.345 -6.454 -7.365 1.00 85.31 80 LEU A N 1
ATOM 648 C CA . LEU A 1 80 ? 12.029 -7.574 -7.998 1.00 85.31 80 LEU A CA 1
ATOM 649 C C . LEU A 1 80 ? 13.111 -8.117 -7.051 1.00 85.31 80 LEU A C 1
ATOM 651 O O . LEU A 1 80 ? 13.747 -7.320 -6.357 1.00 85.31 80 LEU A O 1
ATOM 655 N N . PRO A 1 81 ? 13.336 -9.443 -7.006 1.00 73.56 81 PRO A N 1
ATOM 656 C CA . PRO A 1 81 ? 14.370 -10.064 -6.180 1.00 73.56 81 PRO A CA 1
ATOM 657 C C . PRO A 1 81 ? 15.763 -9.808 -6.778 1.00 73.56 81 PRO A C 1
ATOM 659 O O . PRO A 1 81 ? 16.462 -10.715 -7.217 1.00 73.56 81 PRO A O 1
ATOM 662 N N . THR A 1 82 ? 16.159 -8.541 -6.846 1.00 79.75 82 THR A N 1
ATOM 663 C CA . THR A 1 82 ? 17.507 -8.120 -7.212 1.00 79.75 82 THR A CA 1
ATOM 664 C C . THR A 1 82 ? 18.404 -8.209 -5.982 1.00 79.75 82 THR A C 1
ATOM 666 O O . THR A 1 82 ? 17.940 -8.069 -4.847 1.00 79.75 82 THR A O 1
ATOM 669 N N . LYS A 1 83 ? 19.713 -8.395 -6.187 1.00 70.88 83 LYS A N 1
ATOM 670 C CA . LYS A 1 83 ? 20.700 -8.368 -5.091 1.00 70.88 83 LYS A CA 1
ATOM 671 C C . LYS A 1 83 ? 20.564 -7.096 -4.240 1.00 70.88 83 LYS A C 1
ATOM 673 O O . LYS A 1 83 ? 20.636 -7.167 -3.018 1.00 70.88 83 LYS A O 1
ATOM 678 N N . THR A 1 84 ? 20.286 -5.960 -4.881 1.00 72.62 84 THR A N 1
ATOM 679 C CA . THR A 1 84 ? 20.052 -4.667 -4.226 1.00 72.62 84 THR A CA 1
ATOM 680 C C . THR A 1 84 ? 18.814 -4.682 -3.325 1.00 72.62 84 THR A C 1
ATOM 682 O O . THR A 1 84 ? 18.912 -4.280 -2.170 1.00 72.62 84 THR A O 1
ATOM 685 N N . ASN A 1 85 ? 17.675 -5.203 -3.792 1.00 75.12 85 ASN A N 1
ATOM 686 C CA . ASN A 1 85 ? 16.446 -5.259 -2.989 1.00 75.12 85 ASN A CA 1
ATOM 687 C C . ASN A 1 85 ? 16.526 -6.248 -1.834 1.00 75.12 85 ASN A C 1
ATOM 689 O O . ASN A 1 85 ? 15.976 -5.998 -0.761 1.00 75.12 85 ASN A O 1
ATOM 693 N N . LEU A 1 86 ? 17.238 -7.355 -2.031 1.00 76.00 86 LEU A N 1
ATOM 694 C CA . LEU A 1 86 ? 17.520 -8.304 -0.962 1.00 76.00 86 LEU A CA 1
ATOM 695 C C . LEU A 1 86 ? 18.436 -7.677 0.100 1.00 76.00 86 LEU A C 1
ATOM 697 O O . LEU A 1 86 ? 18.185 -7.845 1.290 1.00 76.00 86 LEU A O 1
ATOM 701 N N . ALA A 1 87 ? 19.431 -6.887 -0.311 1.00 74.38 87 ALA A N 1
ATOM 702 C CA . ALA A 1 87 ? 20.298 -6.152 0.607 1.00 74.38 87 ALA A CA 1
ATOM 703 C C . ALA A 1 87 ? 19.562 -5.033 1.366 1.00 74.38 87 ALA A C 1
ATOM 705 O O . ALA A 1 87 ? 19.744 -4.902 2.573 1.00 74.38 87 ALA A O 1
ATOM 706 N N . ILE A 1 88 ? 18.688 -4.261 0.702 1.00 74.44 88 ILE A N 1
ATOM 707 C CA . ILE A 1 88 ? 17.852 -3.229 1.353 1.00 74.44 88 ILE A CA 1
ATOM 70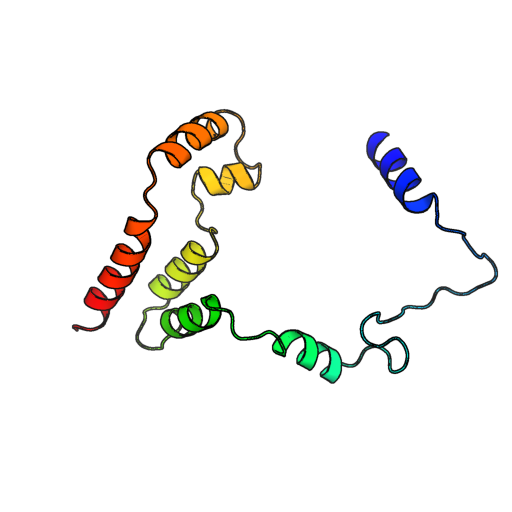8 C C . ILE A 1 88 ? 16.971 -3.844 2.447 1.00 74.44 88 ILE A C 1
ATOM 710 O O . ILE A 1 88 ? 16.773 -3.240 3.495 1.00 74.44 88 ILE A O 1
ATOM 714 N N . ARG A 1 89 ? 16.466 -5.060 2.221 1.00 76.75 89 ARG A N 1
ATOM 715 C CA . ARG A 1 89 ? 15.632 -5.793 3.184 1.00 76.75 89 ARG A CA 1
ATOM 716 C C . ARG A 1 89 ? 16.437 -6.554 4.242 1.00 76.75 89 ARG A C 1
ATOM 718 O O . ARG A 1 89 ? 15.838 -7.282 5.025 1.00 76.75 89 ARG A O 1
ATOM 725 N N . GLY A 1 90 ? 17.766 -6.426 4.250 1.00 73.00 90 GLY A N 1
ATOM 726 C CA . GLY A 1 90 ? 18.641 -7.105 5.208 1.00 73.00 90 GLY A CA 1
ATOM 727 C C . GLY A 1 90 ? 18.746 -8.621 5.012 1.00 73.00 90 GLY A C 1
ATOM 728 O O . GLY A 1 90 ? 19.177 -9.315 5.924 1.00 73.00 90 GLY A O 1
ATOM 729 N N . ILE A 1 91 ? 18.354 -9.145 3.844 1.00 77.12 91 ILE A N 1
ATOM 730 C CA . ILE A 1 91 ? 18.385 -10.587 3.540 1.00 77.12 91 ILE A CA 1
ATOM 731 C C . ILE A 1 91 ? 19.804 -11.040 3.158 1.00 77.12 91 ILE A C 1
ATOM 733 O O . ILE A 1 91 ? 20.171 -12.182 3.415 1.00 77.12 91 ILE A O 1
ATOM 737 N N . ILE A 1 92 ? 20.613 -10.161 2.552 1.00 71.19 92 ILE A N 1
ATOM 738 C CA . ILE A 1 92 ? 22.011 -10.445 2.187 1.00 71.19 92 ILE A CA 1
ATOM 739 C C . ILE A 1 92 ? 22.912 -9.365 2.793 1.00 71.19 92 ILE A C 1
ATOM 741 O O . ILE A 1 92 ? 22.693 -8.175 2.558 1.00 71.19 92 ILE A O 1
ATOM 745 N N . THR A 1 93 ? 23.942 -9.771 3.535 1.00 64.50 93 THR A N 1
ATOM 746 C CA . THR A 1 93 ? 24.881 -8.881 4.238 1.00 64.50 93 THR A CA 1
ATOM 747 C C . THR A 1 93 ? 26.321 -9.054 3.733 1.00 64.50 93 THR A C 1
ATOM 749 O O . THR A 1 93 ? 26.772 -10.168 3.491 1.00 64.50 93 THR A O 1
ATOM 752 N N . SER A 1 94 ? 27.035 -7.922 3.619 1.00 54.78 94 SER A N 1
ATOM 753 C CA . SER A 1 94 ? 28.478 -7.723 3.344 1.00 54.78 94 SER A CA 1
ATOM 754 C C . SER A 1 94 ? 28.866 -7.186 1.947 1.00 54.78 94 SER A C 1
ATOM 756 O O . SER A 1 94 ? 29.290 -6.037 1.852 1.00 54.78 94 SER A O 1
ATOM 758 N N . GLU A 1 95 ? 28.652 -7.883 0.827 1.00 54.69 95 GLU A N 1
ATOM 759 C CA . GLU A 1 95 ? 29.174 -7.401 -0.482 1.00 54.69 95 GLU A CA 1
ATOM 760 C C . GLU A 1 95 ? 28.346 -6.276 -1.147 1.00 54.69 95 GLU A C 1
ATOM 762 O O . GLU A 1 95 ? 28.834 -5.522 -1.994 1.00 54.69 95 GLU A O 1
ATOM 767 N N . ALA A 1 96 ? 27.080 -6.112 -0.754 1.00 53.75 96 ALA A N 1
ATOM 768 C CA . ALA A 1 96 ? 26.152 -5.179 -1.402 1.00 53.75 96 ALA A CA 1
ATOM 769 C C . ALA A 1 96 ? 26.425 -3.691 -1.093 1.00 53.75 96 ALA A C 1
ATOM 771 O O . ALA A 1 96 ? 25.991 -2.811 -1.842 1.00 53.75 96 ALA A O 1
ATOM 772 N N . GLN A 1 97 ? 27.168 -3.385 -0.022 1.00 52.66 97 GLN A N 1
ATOM 773 C CA . GLN A 1 97 ? 27.545 -2.006 0.308 1.00 52.66 97 GLN A CA 1
ATOM 774 C C . GLN A 1 97 ? 28.587 -1.441 -0.674 1.00 52.66 97 GLN A C 1
ATOM 776 O O . GLN A 1 97 ? 28.517 -0.258 -1.013 1.00 52.66 97 GLN A O 1
ATOM 781 N N . ALA A 1 98 ? 29.470 -2.287 -1.220 1.00 54.03 98 ALA A N 1
ATOM 782 C CA . ALA A 1 98 ? 30.444 -1.899 -2.242 1.00 54.03 98 ALA A CA 1
ATOM 783 C C . ALA A 1 98 ? 29.770 -1.562 -3.589 1.00 54.03 98 ALA A C 1
ATOM 785 O O . ALA A 1 98 ? 30.094 -0.557 -4.226 1.00 54.03 98 ALA A O 1
ATOM 786 N N . LEU A 1 99 ? 28.746 -2.331 -3.981 1.00 53.66 99 LEU A N 1
ATOM 787 C CA . LEU A 1 99 ? 27.961 -2.091 -5.202 1.00 53.66 99 LEU A CA 1
ATOM 788 C C . LEU A 1 99 ? 27.135 -0.795 -5.145 1.00 53.66 99 LEU A C 1
ATOM 790 O O . LEU A 1 99 ? 26.927 -0.151 -6.175 1.00 53.66 99 LEU A O 1
ATOM 794 N N . ARG A 1 100 ? 26.732 -0.353 -3.944 1.00 48.59 100 ARG A N 1
ATOM 795 C CA . ARG A 1 100 ? 26.030 0.927 -3.730 1.00 48.59 100 ARG A CA 1
ATOM 796 C C . ARG A 1 100 ? 26.871 2.139 -4.152 1.00 48.59 100 ARG A C 1
ATOM 798 O O . ARG A 1 100 ? 26.315 3.129 -4.623 1.00 48.59 100 ARG A O 1
ATOM 805 N N . GLY A 1 101 ? 28.196 2.067 -3.999 1.00 54.16 101 GLY A N 1
ATOM 806 C CA . GLY A 1 101 ? 29.129 3.127 -4.399 1.00 54.16 101 GLY A CA 1
ATOM 807 C C . GLY A 1 101 ? 29.441 3.157 -5.899 1.00 54.16 101 GLY A C 1
ATOM 808 O O . GLY A 1 101 ? 29.813 4.213 -6.414 1.00 54.16 101 GLY A O 1
ATOM 809 N N . TRP A 1 102 ? 29.270 2.024 -6.588 1.00 47.66 102 TRP A N 1
ATOM 810 C CA . TRP A 1 102 ? 29.517 1.874 -8.025 1.00 47.66 102 TRP A CA 1
ATOM 811 C C . TRP A 1 102 ? 28.269 2.214 -8.856 1.00 47.66 102 TRP A C 1
ATOM 813 O O . TRP A 1 102 ? 28.342 3.015 -9.783 1.00 47.66 102 TRP A O 1
ATOM 823 N N . MET A 1 103 ? 27.090 1.719 -8.456 1.00 46.16 103 MET A N 1
ATOM 824 C CA . MET A 1 103 ? 25.822 1.972 -9.159 1.00 46.16 103 MET A CA 1
ATOM 825 C C . MET A 1 103 ? 25.365 3.439 -9.059 1.00 46.16 103 MET A C 1
ATOM 827 O O . MET A 1 103 ? 24.842 3.982 -10.026 1.00 46.16 103 MET A O 1
ATOM 831 N N . ARG A 1 104 ? 25.657 4.129 -7.944 1.00 55.69 104 ARG A N 1
ATOM 832 C CA . ARG A 1 104 ? 25.428 5.583 -7.801 1.00 55.69 104 ARG A CA 1
ATOM 833 C C . ARG A 1 104 ? 26.326 6.429 -8.719 1.00 55.69 104 ARG A C 1
ATOM 835 O O . ARG A 1 104 ? 26.034 7.594 -8.944 1.00 55.69 104 ARG A O 1
ATOM 842 N N . ARG A 1 105 ? 27.425 5.861 -9.227 1.00 51.44 105 ARG A N 1
ATOM 843 C CA . ARG A 1 105 ? 28.432 6.568 -10.033 1.00 51.44 105 ARG A CA 1
ATOM 844 C C . ARG A 1 105 ? 28.262 6.366 -11.544 1.00 51.44 105 ARG A C 1
ATOM 846 O O . ARG A 1 105 ? 28.848 7.127 -12.299 1.00 51.44 105 ARG A O 1
ATOM 853 N N . HIS A 1 106 ? 27.479 5.369 -11.970 1.00 51.16 106 HIS A N 1
ATOM 854 C CA . HIS A 1 106 ? 27.333 4.981 -13.383 1.00 51.16 106 HIS A CA 1
ATOM 855 C C . HIS A 1 106 ? 25.887 4.721 -13.857 1.00 51.16 106 HIS A C 1
ATOM 857 O O . HIS A 1 106 ? 25.683 4.476 -15.043 1.00 51.16 106 HIS A O 1
ATOM 863 N N . GLY A 1 107 ? 24.881 4.747 -12.976 1.00 47.44 107 GLY A N 1
ATOM 864 C CA . GLY A 1 107 ? 23.485 4.494 -13.350 1.00 47.44 107 GLY A CA 1
ATOM 865 C C . GLY A 1 107 ? 22.764 5.748 -13.839 1.00 47.44 107 GLY A C 1
ATOM 866 O O . GLY A 1 107 ? 22.157 6.454 -13.039 1.00 47.44 107 GLY A O 1
ATOM 867 N N . ASP A 1 108 ? 22.814 6.010 -15.142 1.00 49.62 108 ASP A N 1
ATOM 868 C CA . ASP A 1 108 ? 21.968 7.011 -15.796 1.00 49.62 108 ASP A CA 1
ATOM 869 C C . ASP A 1 108 ? 20.500 6.523 -15.811 1.00 49.62 108 ASP A C 1
ATOM 871 O O . ASP A 1 108 ? 20.172 5.480 -16.392 1.00 49.62 108 ASP A O 1
ATOM 875 N N . GLY A 1 109 ? 19.610 7.277 -15.153 1.00 53.72 109 GLY A N 1
ATOM 876 C CA . GLY A 1 109 ? 18.169 7.003 -15.042 1.00 53.72 109 GLY A CA 1
ATOM 877 C C . GLY A 1 109 ? 17.402 7.013 -16.373 1.00 53.72 109 GLY A C 1
ATOM 878 O O . GLY A 1 109 ? 16.228 6.650 -16.405 1.00 53.72 109 GLY A O 1
ATOM 879 N N . SER A 1 110 ? 18.064 7.351 -17.478 1.00 48.94 110 SER A N 1
ATOM 880 C CA . SER A 1 110 ? 17.508 7.354 -18.834 1.00 48.94 110 SER A CA 1
ATOM 881 C C . SER A 1 110 ? 17.095 5.963 -19.340 1.00 48.94 110 SER A C 1
ATOM 883 O O . SER A 1 110 ? 16.168 5.844 -20.137 1.00 48.94 110 SER A O 1
ATOM 885 N N . THR A 1 111 ? 17.715 4.879 -18.861 1.00 54.97 111 THR A N 1
ATOM 886 C CA . THR A 1 111 ? 17.527 3.530 -19.445 1.00 54.97 111 THR A CA 1
ATOM 887 C C . THR A 1 111 ? 16.144 2.918 -19.159 1.00 54.97 111 THR A C 1
ATOM 889 O O . THR A 1 111 ? 15.630 2.128 -19.951 1.00 54.97 111 THR A O 1
ATOM 892 N N . LEU A 1 112 ? 15.500 3.296 -18.050 1.00 51.22 112 LEU A N 1
ATOM 893 C CA . LEU A 1 112 ? 14.215 2.718 -17.630 1.00 51.22 112 LEU A CA 1
ATOM 894 C C . LEU A 1 112 ? 13.025 3.257 -18.436 1.00 51.22 112 LEU A C 1
ATOM 896 O O . LEU A 1 112 ? 12.067 2.523 -18.678 1.00 51.22 112 LEU A O 1
ATOM 900 N N . ILE A 1 113 ? 13.113 4.504 -18.905 1.00 53.62 113 ILE A N 1
ATOM 901 C CA . ILE A 1 113 ? 12.084 5.134 -19.743 1.00 53.62 113 ILE A CA 1
ATOM 902 C C . ILE A 1 113 ? 12.081 4.486 -21.134 1.00 53.62 113 ILE A C 1
ATOM 904 O O . ILE A 1 113 ? 11.028 4.067 -21.616 1.00 53.62 113 ILE A O 1
ATOM 908 N N . TYR A 1 114 ? 13.262 4.278 -21.730 1.00 49.41 114 TYR A N 1
ATOM 909 C CA . TYR A 1 114 ? 13.383 3.583 -23.017 1.00 49.41 114 TYR A CA 1
ATOM 910 C C . TYR A 1 114 ? 12.924 2.124 -22.950 1.00 49.41 114 TYR A C 1
ATOM 912 O O . TYR A 1 114 ? 12.327 1.634 -23.905 1.00 49.41 114 TYR A O 1
ATOM 920 N N . PHE A 1 115 ? 13.138 1.435 -21.824 1.00 56.22 115 PHE A N 1
ATOM 921 C CA . PHE A 1 115 ? 12.695 0.049 -21.650 1.00 56.22 115 PHE A CA 1
ATOM 922 C C . PHE A 1 115 ? 11.165 -0.072 -21.571 1.00 56.22 115 PHE A C 1
ATOM 924 O O . PHE A 1 115 ? 10.581 -0.985 -22.157 1.00 56.22 115 PHE A O 1
ATOM 931 N N . MET A 1 116 ? 10.502 0.878 -20.905 1.00 51.91 116 MET A N 1
ATOM 932 C CA . MET A 1 116 ? 9.036 0.939 -20.855 1.00 51.91 116 MET A CA 1
ATOM 933 C C . MET A 1 116 ? 8.428 1.328 -22.205 1.00 51.91 116 MET A C 1
ATOM 935 O O . MET A 1 116 ? 7.405 0.771 -22.601 1.00 51.91 116 MET A O 1
ATOM 939 N N . GLN A 1 117 ? 9.096 2.200 -22.962 1.00 55.94 117 GLN A N 1
ATOM 940 C CA . GLN A 1 117 ? 8.672 2.563 -24.312 1.00 55.94 117 GLN A CA 1
ATOM 941 C C . GLN A 1 117 ? 8.857 1.406 -25.314 1.00 55.94 117 GLN A C 1
ATOM 943 O O . GLN A 1 117 ? 7.967 1.150 -26.121 1.00 55.94 117 GLN A O 1
ATOM 948 N N . TYR A 1 118 ? 9.948 0.635 -25.221 1.00 54.06 118 TYR A N 1
ATOM 949 C CA . TYR A 1 118 ? 10.180 -0.560 -26.052 1.00 54.06 118 TYR A CA 1
ATOM 950 C C . TYR A 1 118 ? 9.160 -1.681 -25.802 1.00 54.06 118 TYR A C 1
ATOM 952 O O . TYR A 1 118 ? 8.717 -2.351 -26.740 1.00 54.06 118 TYR A O 1
ATOM 960 N N . LEU A 1 119 ? 8.765 -1.875 -24.540 1.00 55.78 119 LEU A N 1
ATOM 961 C CA . LEU A 1 119 ? 7.704 -2.813 -24.165 1.00 55.78 119 LEU A CA 1
ATOM 962 C C . LEU A 1 119 ? 6.340 -2.379 -24.717 1.00 55.78 119 LEU A C 1
ATOM 964 O O . LEU A 1 119 ? 5.587 -3.230 -25.182 1.00 55.78 119 LEU A O 1
ATOM 968 N N . TRP A 1 120 ? 6.049 -1.076 -24.746 1.00 50.31 120 TRP A N 1
ATOM 969 C CA . TRP A 1 120 ? 4.834 -0.539 -25.364 1.00 50.31 120 TRP A CA 1
ATOM 970 C C . TRP A 1 120 ? 4.803 -0.770 -26.887 1.00 50.31 120 TRP A C 1
ATOM 972 O O . TRP A 1 120 ? 3.817 -1.287 -27.408 1.00 50.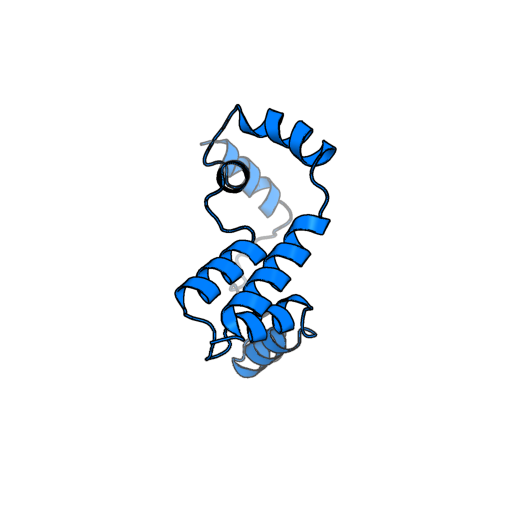31 120 TRP A O 1
ATOM 982 N N . PHE A 1 121 ? 5.911 -0.513 -27.595 1.00 48.12 121 PHE A N 1
ATOM 983 C CA . PHE A 1 121 ? 6.006 -0.761 -29.043 1.00 48.12 121 PHE A CA 1
ATOM 984 C C . PHE A 1 121 ? 5.899 -2.247 -29.425 1.00 48.12 121 PHE A C 1
ATOM 986 O O . PHE A 1 121 ? 5.339 -2.571 -30.470 1.00 48.12 121 PHE A O 1
ATOM 993 N N . SER A 1 122 ? 6.385 -3.159 -28.580 1.00 50.66 122 SER A N 1
ATOM 994 C CA . SER A 1 122 ? 6.383 -4.602 -28.877 1.00 50.66 122 SER A CA 1
ATOM 995 C C . SER A 1 122 ? 5.041 -5.297 -28.605 1.00 50.66 122 SER A C 1
ATOM 997 O O . SER A 1 122 ? 4.839 -6.420 -29.059 1.00 50.66 122 SER A O 1
ATOM 999 N N . LEU A 1 123 ? 4.133 -4.661 -27.856 1.00 50.19 123 LEU A N 1
ATOM 1000 C CA . LEU A 1 123 ? 2.834 -5.226 -27.461 1.00 50.19 123 LEU A CA 1
ATOM 1001 C C . LEU A 1 123 ? 1.636 -4.611 -28.207 1.00 50.19 123 LEU A C 1
ATOM 1003 O O . LEU A 1 123 ? 0.549 -5.173 -28.138 1.00 50.19 123 LEU A O 1
ATOM 1007 N N . VAL A 1 124 ? 1.821 -3.498 -28.929 1.00 50.00 124 VAL A N 1
ATOM 1008 C CA . VAL A 1 124 ? 0.751 -2.800 -29.679 1.00 50.00 124 VAL A CA 1
ATOM 1009 C C . VAL A 1 124 ? 0.745 -3.145 -31.179 1.00 50.00 124 VAL A C 1
ATOM 1011 O O . VAL A 1 124 ? -0.244 -2.902 -31.862 1.00 50.00 124 VAL A O 1
ATOM 1014 N N . ILE A 1 125 ? 1.797 -3.785 -31.703 1.00 44.16 125 ILE A N 1
ATOM 1015 C CA . ILE A 1 125 ? 1.826 -4.314 -33.077 1.00 44.16 125 ILE A CA 1
ATOM 1016 C C . ILE A 1 125 ? 1.835 -5.846 -33.030 1.00 44.16 125 ILE A C 1
ATOM 1018 O O . ILE A 1 125 ? 2.863 -6.479 -33.270 1.00 44.16 125 ILE A O 1
ATOM 1022 N N . ARG A 1 126 ? 0.684 -6.442 -32.704 1.00 46.25 126 ARG A N 1
ATOM 1023 C CA . ARG A 1 126 ? 0.252 -7.729 -33.265 1.00 46.25 126 ARG A CA 1
ATOM 1024 C C . ARG A 1 126 ? -1.246 -7.943 -33.096 1.00 46.25 126 ARG A C 1
ATOM 1026 O O . ARG A 1 126 ? -1.744 -7.705 -31.978 1.00 46.25 126 ARG A O 1
#